Protein AF-A0A657Q2B7-F1 (afdb_monomer_lite)

Sequence (181 aa):
MGLPVSGVLAAVQWQPRLMPPESGSYHGPLETIRLHIPPEVPIEVLQQLGLEVDNIDVTALVSRDGDYAVYTPQQPLEWGMHRLLLVEYTQDGGILERGSWDLEVRKSESFREAELNISASLEASRRIGEGDLDAPPARTQGSGSMTLQGRLADGSWQAGMQLPLIYPELFIKKGAPRSTN

Radius of gyration: 35.69 Å; chains: 1; bounding box: 89×48×104 Å

Organism: NCBI:txid2548426

pLDDT: mean 72.19, std 22.6, range [38.22, 98.38]

Structure (mmCIF, N/CA/C/O backbone):
data_AF-A0A657Q2B7-F1
#
_entry.id   AF-A0A657Q2B7-F1
#
loop_
_atom_site.group_PDB
_atom_site.id
_atom_site.type_symbol
_atom_site.label_atom_id
_atom_site.label_alt_id
_atom_site.label_comp_id
_atom_site.label_asym_id
_atom_site.label_entity_id
_atom_site.label_seq_id
_atom_site.pdbx_PDB_ins_code
_atom_site.Cartn_x
_atom_site.Cartn_y
_atom_site.Cartn_z
_atom_site.occupancy
_atom_site.B_iso_or_equiv
_atom_site.auth_seq_id
_atom_site.auth_comp_id
_atom_site.auth_asym_id
_atom_site.auth_atom_id
_atom_site.pdbx_PDB_model_num
ATOM 1 N N . MET A 1 1 ? -45.697 -16.848 21.385 1.00 42.78 1 MET A N 1
ATOM 2 C CA . MET A 1 1 ? -45.166 -16.734 20.007 1.00 42.78 1 MET A CA 1
ATOM 3 C C . MET A 1 1 ? -45.568 -15.364 19.485 1.00 42.78 1 MET A C 1
ATOM 5 O O . MET A 1 1 ? -46.723 -15.018 19.667 1.00 42.78 1 MET A O 1
ATOM 9 N N . GLY A 1 2 ? -44.701 -14.544 18.904 1.00 41.47 2 GLY A N 1
ATOM 10 C CA . GLY A 1 2 ? -43.240 -14.611 18.795 1.00 41.47 2 GLY A CA 1
ATOM 11 C C . GLY A 1 2 ? -42.774 -13.298 18.156 1.00 41.47 2 GLY A C 1
ATOM 12 O O . GLY A 1 2 ? -43.393 -12.864 17.190 1.00 41.47 2 GLY A O 1
ATOM 13 N N . LEU A 1 3 ? -41.775 -12.620 18.726 1.00 46.09 3 LEU A N 1
ATOM 14 C CA . LEU A 1 3 ? -41.358 -11.306 18.221 1.00 46.09 3 LEU A CA 1
ATOM 15 C C . 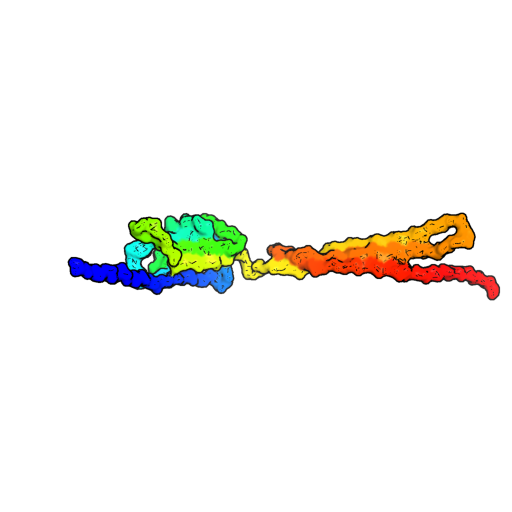LEU A 1 3 ? -40.550 -11.463 16.920 1.00 46.09 3 LEU A C 1
ATOM 17 O O . LEU A 1 3 ? -39.669 -12.326 16.877 1.00 46.09 3 LEU A O 1
ATOM 21 N N . PRO A 1 4 ? -40.794 -10.642 15.882 1.00 46.44 4 PRO A N 1
ATOM 22 C CA . PRO A 1 4 ? -39.914 -10.588 14.724 1.00 46.44 4 PRO A CA 1
ATOM 23 C C . PRO A 1 4 ? -38.585 -9.953 15.144 1.00 46.44 4 PRO A C 1
ATOM 25 O O . PRO A 1 4 ? -38.517 -8.766 15.458 1.00 46.44 4 PRO A O 1
ATOM 28 N N . VAL A 1 5 ? -37.515 -10.749 15.160 1.00 53.25 5 VAL A N 1
ATOM 29 C CA . VAL A 1 5 ? -36.157 -10.264 15.438 1.00 53.25 5 VAL A CA 1
ATOM 30 C C . VAL A 1 5 ? -35.608 -9.607 14.169 1.00 53.25 5 VAL A C 1
ATOM 32 O O . VAL A 1 5 ? -34.774 -10.168 13.464 1.00 53.25 5 VAL A O 1
ATOM 35 N N . SER A 1 6 ? -36.107 -8.411 13.851 1.00 51.06 6 SER A N 1
ATOM 36 C CA . SER A 1 6 ? -35.637 -7.575 12.735 1.00 51.06 6 SER A CA 1
ATOM 37 C C . SER A 1 6 ? -34.286 -6.922 13.062 1.00 51.06 6 SER A C 1
ATOM 39 O O . SER A 1 6 ? -34.141 -5.705 13.044 1.00 51.06 6 SER A O 1
ATOM 41 N N . GLY A 1 7 ? -33.300 -7.758 13.393 1.00 45.06 7 GLY A N 1
ATOM 42 C CA . GLY A 1 7 ? -31.949 -7.392 13.820 1.00 45.06 7 GLY A CA 1
ATOM 43 C C . GLY A 1 7 ? -30.934 -7.283 12.682 1.00 45.06 7 GLY A C 1
ATOM 44 O O . GLY A 1 7 ? -29.756 -7.534 12.911 1.00 45.06 7 GLY A O 1
ATOM 45 N N . VAL A 1 8 ? -31.360 -6.926 11.466 1.00 44.25 8 VAL A N 1
ATOM 46 C CA . VAL A 1 8 ? -30.421 -6.527 10.406 1.00 44.25 8 VAL A CA 1
ATOM 47 C C . VAL A 1 8 ? -30.126 -5.043 10.594 1.00 44.25 8 VAL A C 1
ATOM 49 O O . VAL A 1 8 ? -30.727 -4.184 9.949 1.00 44.25 8 VAL A O 1
ATOM 52 N N . LEU A 1 9 ? -29.215 -4.742 11.522 1.00 44.59 9 LEU A N 1
ATOM 53 C CA . LEU A 1 9 ? -28.561 -3.439 11.538 1.00 44.59 9 LEU A CA 1
ATOM 54 C C . LEU A 1 9 ? -27.842 -3.286 10.197 1.00 44.59 9 LEU A C 1
ATOM 56 O O . LEU A 1 9 ? -26.990 -4.105 9.853 1.00 44.59 9 LEU A O 1
ATOM 60 N N . ALA A 1 10 ? -28.199 -2.257 9.430 1.00 42.25 10 ALA A N 1
ATOM 61 C CA . ALA A 1 10 ? -27.443 -1.903 8.242 1.00 42.25 10 ALA A CA 1
ATOM 62 C C . ALA A 1 10 ? -26.032 -1.513 8.696 1.00 42.25 10 ALA A C 1
ATOM 64 O O . ALA A 1 10 ? -25.851 -0.462 9.313 1.00 42.25 10 ALA A O 1
ATOM 65 N N . ALA A 1 11 ? -25.050 -2.382 8.435 1.00 53.78 11 ALA A N 1
ATOM 66 C CA . ALA A 1 11 ? -23.652 -2.081 8.699 1.00 53.78 11 ALA A CA 1
ATOM 67 C C . ALA A 1 11 ? -23.318 -0.761 7.999 1.00 53.78 11 ALA A C 1
ATOM 69 O O . ALA A 1 11 ? -23.579 -0.618 6.802 1.00 53.78 11 ALA A O 1
ATOM 70 N N . VAL A 1 12 ? -22.799 0.214 8.753 1.00 56.12 12 VAL A N 1
ATOM 71 C CA . VAL A 1 12 ? -22.532 1.554 8.224 1.00 56.12 12 VAL A CA 1
ATOM 72 C C . VAL A 1 12 ? -21.574 1.412 7.044 1.00 56.12 12 VAL A C 1
ATOM 74 O O . VAL A 1 12 ? -20.431 0.977 7.208 1.00 56.12 12 VAL A O 1
ATOM 77 N N . GLN A 1 13 ? -22.061 1.748 5.848 1.00 74.31 13 GLN A N 1
ATOM 78 C CA . GLN A 1 13 ? -21.294 1.712 4.603 1.00 74.31 13 GLN A CA 1
ATOM 79 C C . GLN A 1 13 ? -20.413 2.961 4.496 1.00 74.31 13 GLN A C 1
ATOM 81 O O . GLN A 1 13 ? -20.522 3.752 3.562 1.00 74.31 13 GLN A O 1
ATOM 86 N N . TRP A 1 14 ? -19.538 3.136 5.486 1.00 88.12 14 TRP A N 1
ATOM 87 C CA . TRP A 1 14 ? -18.366 3.983 5.339 1.00 88.12 14 TRP A CA 1
ATOM 88 C C . TRP A 1 14 ? -17.402 3.311 4.356 1.00 88.12 14 TRP A C 1
ATOM 90 O O . TRP A 1 14 ? -17.321 2.081 4.299 1.00 88.12 14 TRP A O 1
ATOM 100 N N . GLN A 1 15 ? -16.678 4.114 3.578 1.00 90.25 15 GLN A N 1
ATOM 101 C CA . GLN A 1 15 ? -15.710 3.614 2.607 1.00 90.25 15 GLN A CA 1
ATOM 102 C C . GLN A 1 15 ? -14.366 4.336 2.794 1.00 90.25 15 GLN A C 1
ATOM 104 O O . GLN A 1 15 ? -14.331 5.569 2.727 1.00 90.25 15 GLN A O 1
ATOM 109 N N . PRO A 1 16 ? -13.261 3.608 3.039 1.00 94.75 16 PRO A N 1
ATOM 110 C CA . PRO A 1 16 ? -11.925 4.189 3.068 1.00 94.75 16 PRO A CA 1
ATOM 111 C C . PRO A 1 16 ? -11.509 4.662 1.673 1.00 94.75 16 PRO A C 1
ATOM 113 O O . PRO A 1 16 ? -11.994 4.166 0.652 1.00 94.75 16 PRO A O 1
ATOM 116 N N . ARG A 1 17 ? -10.554 5.590 1.614 1.00 96.25 17 ARG A N 1
ATOM 117 C CA . ARG A 1 17 ? -9.956 6.041 0.353 1.00 96.25 17 ARG A CA 1
ATOM 118 C C . ARG A 1 17 ? -8.439 6.097 0.460 1.00 96.25 17 ARG A C 1
ATOM 120 O O . ARG A 1 17 ? -7.909 6.860 1.263 1.00 96.25 17 ARG A O 1
ATOM 127 N N . LEU A 1 18 ? -7.757 5.339 -0.395 1.00 96.06 18 LEU A N 1
ATOM 128 C CA . LEU A 1 18 ? -6.338 5.538 -0.674 1.00 96.06 18 LEU A CA 1
ATOM 129 C C . LEU A 1 18 ? -6.135 6.932 -1.277 1.00 96.06 18 LEU A C 1
ATOM 131 O O . LEU A 1 18 ? -6.793 7.297 -2.255 1.00 96.06 18 LEU A O 1
ATOM 135 N N . MET A 1 19 ? -5.248 7.715 -0.673 1.00 95.12 19 MET A N 1
ATOM 136 C CA . MET A 1 19 ? -4.822 8.995 -1.227 1.00 95.12 19 MET A CA 1
ATOM 137 C C . MET A 1 19 ? -3.794 8.756 -2.343 1.00 95.12 19 MET A C 1
ATOM 139 O O . MET A 1 19 ? -3.058 7.772 -2.277 1.00 95.12 19 MET A O 1
ATOM 143 N N . PRO A 1 20 ? -3.739 9.616 -3.378 1.00 91.31 20 PRO A N 1
ATOM 144 C CA . PRO A 1 20 ? -2.797 9.430 -4.475 1.00 91.31 20 PRO A CA 1
ATOM 145 C C . PRO A 1 20 ? -1.341 9.508 -3.980 1.00 91.31 20 PRO A C 1
ATOM 147 O O . PRO A 1 20 ? -1.085 10.198 -2.988 1.00 91.31 20 PRO A O 1
ATOM 150 N N . PRO A 1 21 ? -0.399 8.846 -4.677 1.00 90.31 21 PRO A N 1
ATOM 151 C CA . PRO A 1 21 ? 1.025 8.915 -4.365 1.00 90.31 21 PRO A CA 1
ATOM 152 C C . PRO A 1 21 ? 1.572 10.343 -4.372 1.00 90.31 21 PRO A C 1
ATOM 154 O O . PRO A 1 21 ? 1.059 11.212 -5.082 1.00 90.31 21 PRO A O 1
ATOM 157 N N . GLU A 1 22 ? 2.686 10.561 -3.672 1.00 83.44 22 GLU A N 1
ATOM 158 C CA . GLU A 1 22 ? 3.403 11.847 -3.662 1.00 83.44 22 GLU A CA 1
ATOM 159 C C . GLU A 1 22 ? 3.891 12.252 -5.068 1.00 83.44 22 GLU A C 1
ATOM 161 O O . GLU A 1 22 ? 3.917 13.437 -5.401 1.00 83.44 22 GLU A O 1
ATOM 166 N N . SER A 1 23 ? 4.203 11.274 -5.931 1.00 75.81 23 SER A N 1
ATOM 167 C CA . SER A 1 23 ? 4.531 11.498 -7.352 1.00 75.81 23 SER A CA 1
ATOM 168 C C . SER A 1 23 ? 3.314 11.787 -8.247 1.00 75.81 23 SER A C 1
ATOM 170 O O . SER A 1 23 ? 3.468 12.151 -9.413 1.00 75.81 23 SER A O 1
ATOM 172 N N . GLY A 1 24 ? 2.097 11.550 -7.749 1.00 76.25 24 GLY A N 1
ATOM 173 C CA . GLY A 1 24 ? 0.850 11.621 -8.509 1.00 76.25 24 GLY A CA 1
ATOM 174 C C . GLY A 1 24 ? 0.576 10.463 -9.483 1.00 76.25 24 GLY A C 1
ATOM 175 O O . GLY A 1 24 ? -0.527 10.422 -10.026 1.00 76.25 24 GLY A O 1
ATOM 176 N N . SER A 1 25 ? 1.508 9.521 -9.711 1.00 81.75 25 SER A N 1
ATOM 177 C CA . SER A 1 25 ? 1.294 8.408 -10.664 1.00 81.75 25 SER A CA 1
ATOM 178 C C . SER A 1 25 ? 1.787 7.010 -10.249 1.00 81.75 25 SER A C 1
ATOM 180 O O . SER A 1 25 ? 1.262 6.029 -10.769 1.00 81.75 25 SER A O 1
ATOM 182 N N . TYR A 1 26 ? 2.739 6.890 -9.322 1.00 87.31 26 TYR A N 1
ATOM 183 C CA . TYR A 1 26 ? 3.230 5.621 -8.749 1.00 87.31 26 TYR A CA 1
ATOM 184 C C . TYR A 1 26 ? 3.821 5.867 -7.352 1.00 87.31 26 TYR A C 1
ATOM 186 O O . TYR A 1 26 ? 4.277 6.975 -7.070 1.00 87.31 26 TYR A O 1
ATOM 194 N N . HIS A 1 27 ? 3.871 4.860 -6.485 1.00 91.12 27 HIS A N 1
ATOM 195 C CA . HIS A 1 27 ? 4.503 5.005 -5.172 1.00 91.12 27 HIS A CA 1
ATOM 196 C C . HIS A 1 27 ? 6.024 4.802 -5.248 1.00 91.12 27 HIS A C 1
ATOM 198 O O . HIS A 1 27 ? 6.524 3.922 -5.955 1.00 91.12 27 HIS A O 1
ATOM 204 N N . GLY A 1 28 ? 6.783 5.595 -4.494 1.00 91.00 28 GLY A N 1
ATOM 205 C CA . GLY A 1 28 ? 8.168 5.271 -4.153 1.00 91.00 28 GLY A CA 1
ATOM 206 C C . GLY A 1 28 ? 8.248 4.098 -3.158 1.00 91.00 28 GLY A C 1
ATOM 207 O O . GLY A 1 28 ? 7.339 3.909 -2.352 1.00 91.00 28 GLY A O 1
ATOM 208 N N . PRO A 1 29 ? 9.347 3.322 -3.133 1.00 91.56 29 PRO A N 1
ATOM 209 C CA . PRO A 1 29 ? 9.443 2.110 -2.308 1.00 91.56 29 PRO A CA 1
ATOM 210 C C . PRO A 1 29 ? 9.516 2.368 -0.791 1.00 91.56 29 PRO A C 1
ATOM 212 O O . PRO A 1 29 ? 9.347 1.444 -0.005 1.00 91.56 29 PRO A O 1
ATOM 215 N N . LEU A 1 30 ? 9.763 3.612 -0.366 1.00 93.38 30 LEU A N 1
ATOM 216 C CA . LEU A 1 30 ? 9.699 4.070 1.032 1.00 93.38 30 LEU A CA 1
ATOM 217 C C . LEU A 1 30 ? 8.658 5.195 1.216 1.00 93.38 30 LEU A C 1
ATOM 219 O O . LEU A 1 30 ? 8.733 5.967 2.170 1.00 93.38 30 LEU A O 1
ATOM 223 N N . GLU A 1 31 ? 7.729 5.348 0.270 1.00 94.31 31 GLU A N 1
ATOM 224 C CA . GLU A 1 31 ? 6.728 6.415 0.304 1.00 94.31 31 GLU A CA 1
ATOM 225 C C . GLU A 1 31 ? 5.698 6.188 1.420 1.00 94.31 31 GLU A C 1
ATOM 227 O O . GLU A 1 31 ? 5.365 5.053 1.766 1.00 94.31 31 GLU A O 1
ATOM 232 N N . THR A 1 32 ? 5.184 7.275 1.998 1.00 96.50 32 THR A N 1
ATOM 233 C CA . THR A 1 32 ? 4.196 7.190 3.076 1.00 96.50 32 THR A CA 1
ATOM 234 C C . THR A 1 32 ? 2.789 7.036 2.505 1.00 96.50 32 THR A C 1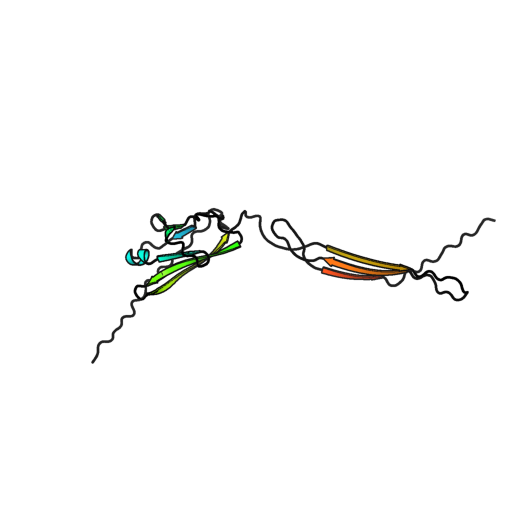
ATOM 236 O O . THR A 1 32 ? 2.188 7.980 1.994 1.00 96.50 32 THR A O 1
ATOM 239 N N . ILE A 1 33 ? 2.235 5.835 2.640 1.00 97.19 33 ILE A N 1
ATOM 240 C CA . ILE A 1 33 ? 0.888 5.481 2.197 1.00 97.19 33 ILE A CA 1
ATOM 241 C C . ILE A 1 33 ? -0.129 6.073 3.181 1.00 97.19 33 ILE A C 1
ATOM 243 O O . ILE A 1 33 ? -0.059 5.850 4.393 1.00 97.19 33 ILE A O 1
ATOM 247 N N . ARG A 1 34 ? -1.098 6.835 2.657 1.00 97.62 34 ARG A N 1
ATOM 248 C CA . ARG A 1 34 ? -2.155 7.495 3.441 1.00 97.62 34 ARG A CA 1
ATOM 249 C C . ARG A 1 34 ? -3.536 6.992 3.026 1.00 97.62 34 ARG A C 1
ATOM 251 O O . ARG A 1 34 ? -3.924 7.102 1.864 1.00 97.62 34 ARG A O 1
ATOM 258 N N . LEU A 1 35 ? -4.306 6.513 3.998 1.00 97.81 35 LEU A N 1
ATOM 259 C CA . LEU A 1 35 ? -5.696 6.086 3.849 1.00 97.81 35 LEU A CA 1
ATOM 260 C C . LEU A 1 35 ? -6.607 7.048 4.610 1.00 97.81 35 LEU A C 1
ATOM 262 O O . LEU A 1 35 ? -6.554 7.113 5.836 1.00 97.81 35 LEU A O 1
ATOM 266 N N . HIS A 1 36 ? -7.460 7.784 3.901 1.00 97.44 36 HIS A N 1
ATOM 267 C CA . HIS A 1 36 ? -8.532 8.561 4.520 1.00 97.44 36 HIS A CA 1
ATOM 268 C C . HIS A 1 36 ? -9.620 7.613 5.036 1.00 97.44 36 HIS A C 1
ATOM 270 O O . HIS A 1 36 ? -10.252 6.903 4.245 1.00 97.44 36 HIS A O 1
ATOM 276 N N . ILE A 1 37 ? -9.876 7.643 6.343 1.00 95.94 37 ILE A N 1
ATOM 277 C CA . ILE A 1 37 ? -10.974 6.928 6.996 1.00 95.94 37 ILE A CA 1
ATOM 278 C C . ILE A 1 37 ? -11.998 7.983 7.441 1.00 95.94 37 ILE A C 1
ATOM 280 O O . ILE A 1 37 ? -11.607 8.902 8.159 1.00 95.94 37 ILE A O 1
ATOM 284 N N . PRO A 1 38 ? -13.278 7.901 7.029 1.00 95.00 38 PRO A N 1
ATOM 285 C CA . PRO A 1 38 ? -14.253 8.949 7.327 1.00 95.00 38 PRO A CA 1
ATOM 286 C C . PRO A 1 38 ? -14.412 9.232 8.839 1.00 95.00 38 PRO A C 1
ATOM 288 O O . PRO A 1 38 ? -14.411 8.286 9.633 1.00 95.00 38 PRO A O 1
ATOM 291 N N . PRO A 1 39 ? -14.561 10.504 9.263 1.00 92.50 39 PRO A N 1
ATOM 292 C CA . PRO A 1 39 ? -14.640 10.884 10.680 1.00 92.50 39 PRO A CA 1
ATOM 293 C C . PRO A 1 39 ? -15.882 10.339 11.406 1.00 92.50 39 PRO A C 1
ATOM 295 O O . PRO A 1 39 ? -15.917 10.314 12.634 1.00 92.50 39 PRO A O 1
ATOM 298 N N . GLU A 1 40 ? -16.906 9.891 10.675 1.00 91.75 40 GLU A N 1
ATOM 299 C CA . GLU A 1 40 ? -18.091 9.222 11.219 1.00 91.75 40 GLU A CA 1
ATOM 300 C C . GLU A 1 40 ? -17.866 7.753 11.639 1.00 91.75 40 GLU A C 1
ATOM 302 O O . GLU A 1 40 ? -18.783 7.131 12.180 1.00 91.75 40 GLU A O 1
ATOM 307 N N . VAL A 1 41 ? -16.678 7.178 11.406 1.00 91.88 41 VAL A N 1
ATOM 308 C CA . VAL A 1 41 ? -16.353 5.802 11.819 1.00 91.88 41 VAL A CA 1
ATOM 309 C C . VAL A 1 41 ? -16.140 5.736 13.344 1.00 91.88 41 VAL A C 1
ATOM 311 O O . VAL A 1 41 ? -15.254 6.423 13.858 1.00 91.88 41 VAL A O 1
ATOM 314 N N . PRO A 1 42 ? -16.902 4.907 14.094 1.00 91.81 42 PRO A N 1
ATOM 315 C CA . PRO A 1 42 ? -16.776 4.814 15.551 1.00 91.81 42 PRO A CA 1
ATOM 316 C C . PRO A 1 42 ? -15.383 4.373 16.012 1.00 91.81 42 PRO A C 1
ATOM 318 O O . PRO A 1 42 ? -14.729 3.560 15.358 1.00 91.81 42 PRO A O 1
ATOM 321 N N . ILE A 1 43 ? -14.942 4.847 17.180 1.00 90.62 43 ILE A N 1
ATOM 322 C CA . ILE A 1 43 ? -13.608 4.533 17.717 1.00 90.62 43 ILE A CA 1
ATOM 323 C C . ILE A 1 43 ? -13.428 3.033 18.000 1.00 90.62 43 ILE A C 1
ATOM 325 O O . ILE A 1 43 ? -12.335 2.498 17.840 1.00 90.62 43 ILE A O 1
ATOM 329 N N . GLU A 1 44 ? -14.512 2.336 18.334 1.00 91.44 44 GLU A N 1
ATOM 330 C CA . GLU A 1 44 ? -14.565 0.886 18.525 1.00 91.44 44 GLU A CA 1
ATOM 331 C C . GLU A 1 44 ? -14.319 0.129 17.213 1.00 91.44 44 GLU A C 1
ATOM 333 O O . GLU A 1 44 ? -13.736 -0.953 17.233 1.00 91.44 44 GLU A O 1
ATOM 338 N N . VAL A 1 45 ? -14.740 0.704 16.080 1.00 92.38 45 VAL A N 1
ATOM 339 C CA . VAL A 1 45 ? -14.486 0.177 14.731 1.00 92.38 45 VAL A CA 1
ATOM 340 C C . VAL A 1 45 ? -13.058 0.501 14.301 1.00 92.38 45 VAL A C 1
ATOM 342 O O . VAL A 1 45 ? -12.365 -0.384 13.816 1.00 92.38 45 VAL A O 1
ATOM 345 N N . LEU A 1 46 ? -12.569 1.722 14.558 1.00 93.25 46 LEU A N 1
ATOM 346 C CA . LEU A 1 46 ? -11.173 2.100 14.290 1.00 93.25 46 LEU A CA 1
ATOM 347 C C . LEU A 1 46 ? -10.164 1.187 15.014 1.00 93.25 46 LEU A C 1
ATOM 349 O O . LEU A 1 46 ? -9.106 0.901 14.465 1.00 93.25 46 LEU A O 1
ATOM 353 N N . GLN A 1 47 ? -10.499 0.701 16.215 1.00 93.25 47 GLN A N 1
ATOM 354 C CA . GLN A 1 47 ? -9.696 -0.270 16.977 1.00 93.25 47 GLN A CA 1
ATOM 355 C C . GLN A 1 47 ? -9.744 -1.707 16.424 1.00 93.25 47 GLN A C 1
ATOM 357 O O . GLN A 1 47 ? -8.936 -2.534 16.837 1.00 93.25 47 GLN A O 1
ATOM 362 N N . GLN A 1 48 ? -10.675 -2.010 15.516 1.00 95.31 48 GLN A N 1
ATOM 363 C CA . GLN A 1 48 ? -10.814 -3.308 14.844 1.00 95.31 48 GLN A CA 1
ATOM 364 C C . GLN A 1 48 ? -10.179 -3.315 13.442 1.00 95.31 48 GLN A C 1
ATOM 366 O O . GLN A 1 48 ? -10.204 -4.350 12.777 1.00 95.31 48 GLN A O 1
ATOM 371 N N . LEU A 1 49 ? -9.618 -2.193 12.972 1.00 96.50 49 LEU A N 1
ATOM 372 C CA . LEU A 1 49 ? -9.025 -2.110 11.637 1.00 96.50 49 LEU A CA 1
ATOM 373 C C . LEU A 1 49 ? -7.628 -2.733 11.579 1.00 96.50 49 LEU A C 1
ATOM 375 O O . LEU A 1 49 ? -6.741 -2.353 12.342 1.00 96.50 49 LEU A O 1
ATOM 379 N N . GLY A 1 50 ? -7.438 -3.628 10.613 1.00 97.38 50 GLY A N 1
ATOM 380 C CA . GLY A 1 50 ? -6.137 -4.135 10.187 1.00 97.38 50 GLY A CA 1
ATOM 381 C C . GLY A 1 50 ? -5.725 -3.547 8.839 1.00 97.38 50 GLY A C 1
ATOM 382 O O . GLY A 1 50 ? -6.578 -3.250 7.998 1.00 97.38 50 GLY A O 1
ATOM 383 N N . LEU A 1 51 ? -4.420 -3.399 8.619 1.00 98.38 51 LEU A N 1
ATOM 384 C CA . LEU A 1 51 ? -3.841 -3.045 7.325 1.00 98.38 51 LEU A CA 1
ATOM 385 C C . LEU A 1 51 ? -2.865 -4.137 6.886 1.00 98.38 51 LEU A C 1
ATOM 387 O O . LEU A 1 51 ? -1.906 -4.419 7.602 1.00 98.38 51 LEU A O 1
ATOM 391 N N . GLU A 1 52 ? -3.071 -4.701 5.699 1.00 98.38 52 GLU A N 1
ATOM 392 C CA . GLU A 1 52 ? -2.143 -5.645 5.074 1.00 98.38 52 GLU A CA 1
ATOM 393 C C . GLU A 1 52 ? -1.475 -5.031 3.834 1.00 98.38 52 GLU A C 1
ATOM 395 O O . GLU A 1 52 ? -2.103 -4.286 3.074 1.00 98.38 52 GLU A O 1
ATOM 400 N N . VAL A 1 53 ? -0.217 -5.406 3.599 1.00 97.94 53 VAL A N 1
ATOM 401 C CA . VAL A 1 53 ? 0.489 -5.242 2.318 1.00 97.94 53 VAL A CA 1
ATOM 402 C C . VAL A 1 53 ? 0.939 -6.629 1.871 1.00 97.94 53 VAL A C 1
ATOM 404 O O . VAL A 1 53 ? 1.612 -7.319 2.628 1.00 97.94 53 VAL A O 1
ATOM 407 N N . ASP A 1 54 ? 0.534 -7.068 0.679 1.00 96.81 54 ASP A N 1
ATOM 408 C CA . ASP A 1 54 ? 0.834 -8.403 0.125 1.00 96.81 54 ASP A CA 1
ATOM 409 C C . ASP A 1 54 ? 0.492 -9.568 1.079 1.00 96.81 54 ASP A C 1
ATOM 411 O O . ASP A 1 54 ? 1.213 -10.560 1.186 1.00 96.81 54 ASP A O 1
ATOM 415 N N . ASN A 1 55 ? -0.629 -9.427 1.795 1.00 95.94 55 ASN A N 1
ATOM 416 C CA . ASN A 1 55 ? -1.093 -10.330 2.857 1.00 95.94 55 ASN A CA 1
ATOM 417 C C . ASN A 1 55 ? -0.150 -10.470 4.072 1.00 95.94 55 ASN A C 1
ATOM 419 O O . ASN A 1 55 ? -0.242 -11.432 4.838 1.00 95.94 55 ASN A O 1
ATOM 423 N N . ILE A 1 56 ? 0.719 -9.481 4.289 1.00 96.44 56 ILE A N 1
ATOM 424 C CA . ILE A 1 56 ? 1.472 -9.275 5.528 1.00 96.44 56 ILE A CA 1
ATOM 425 C C . ILE A 1 56 ? 0.768 -8.185 6.340 1.00 96.44 56 ILE A C 1
ATOM 427 O O . ILE A 1 56 ? 0.641 -7.055 5.874 1.00 96.44 56 ILE A O 1
ATOM 431 N N . ASP A 1 57 ? 0.343 -8.508 7.563 1.00 97.38 57 ASP A N 1
ATOM 432 C CA . ASP A 1 57 ? -0.193 -7.531 8.518 1.00 97.38 57 ASP A CA 1
ATOM 433 C C . ASP A 1 57 ? 0.893 -6.501 8.895 1.00 97.38 57 ASP A C 1
ATOM 435 O O . ASP A 1 57 ? 1.942 -6.841 9.450 1.00 97.38 57 ASP A O 1
ATOM 439 N N . VAL A 1 58 ? 0.630 -5.231 8.580 1.00 97.88 58 VAL A N 1
ATOM 440 C CA . VAL A 1 58 ? 1.472 -4.072 8.909 1.00 97.88 58 VAL A CA 1
ATOM 441 C C . VAL A 1 58 ? 0.796 -3.128 9.910 1.00 97.88 58 VAL A C 1
ATOM 443 O O . VAL A 1 58 ? 1.296 -2.031 10.147 1.00 97.88 58 VAL A O 1
ATOM 446 N N . THR A 1 59 ? -0.310 -3.534 10.541 1.00 97.75 59 THR A N 1
ATOM 447 C CA . THR A 1 59 ? -1.144 -2.715 11.445 1.00 97.75 59 THR A CA 1
ATOM 448 C C . THR A 1 59 ? -0.336 -2.102 12.591 1.00 97.75 59 THR A C 1
ATOM 450 O O . THR A 1 59 ? -0.515 -0.934 12.929 1.00 97.75 59 THR A O 1
ATOM 453 N N . ALA A 1 60 ? 0.634 -2.842 13.138 1.00 96.94 60 ALA A N 1
ATOM 454 C CA . ALA A 1 60 ? 1.543 -2.361 14.186 1.00 96.94 60 ALA A CA 1
ATOM 455 C C . ALA A 1 60 ? 2.515 -1.245 13.733 1.00 96.94 60 ALA A C 1
ATOM 457 O O . ALA A 1 60 ? 3.202 -0.654 14.567 1.00 96.94 60 ALA A O 1
ATOM 458 N N . LEU A 1 61 ? 2.585 -0.962 12.428 1.00 97.44 61 LEU A N 1
ATOM 459 C CA . LEU A 1 61 ? 3.371 0.109 11.804 1.00 97.44 61 LEU A CA 1
ATOM 460 C C . LEU A 1 61 ? 2.488 1.283 11.335 1.00 97.44 61 LEU A C 1
ATOM 462 O O . LEU A 1 61 ? 2.999 2.242 10.755 1.00 97.44 61 LEU A O 1
ATOM 466 N N . VAL A 1 62 ? 1.171 1.215 11.561 1.00 97.56 62 VAL A N 1
ATOM 467 C CA . VAL A 1 62 ? 0.209 2.261 11.195 1.00 97.56 62 VAL A CA 1
ATOM 468 C C . VAL A 1 62 ? 0.090 3.287 12.321 1.00 97.56 62 VAL A C 1
ATOM 470 O O . VAL A 1 62 ? -0.042 2.951 13.496 1.00 97.56 62 VAL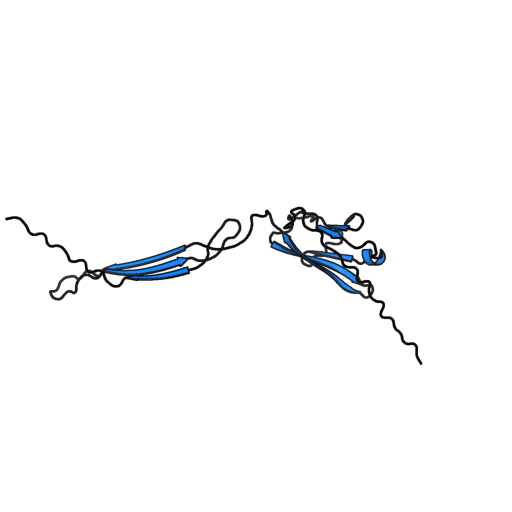 A O 1
ATOM 473 N N . SER A 1 63 ? 0.077 4.564 11.949 1.00 96.62 63 SER A N 1
ATOM 474 C CA . SER A 1 63 ? -0.215 5.694 12.835 1.00 96.62 63 SER A CA 1
ATOM 475 C C . SER A 1 63 ? -1.506 6.412 12.413 1.00 96.62 63 SER A C 1
ATOM 477 O O . SER A 1 63 ? -1.989 6.231 11.293 1.00 96.62 63 SER A O 1
ATOM 479 N N . ARG A 1 64 ? -2.092 7.222 13.306 1.00 93.88 64 ARG A N 1
ATOM 480 C CA . ARG A 1 64 ? -3.238 8.100 12.999 1.00 93.88 64 ARG A CA 1
ATOM 481 C C . ARG A 1 64 ? -2.783 9.556 12.922 1.00 93.88 64 ARG A C 1
ATOM 483 O O . ARG A 1 64 ? -2.205 10.071 13.875 1.00 93.88 64 ARG A O 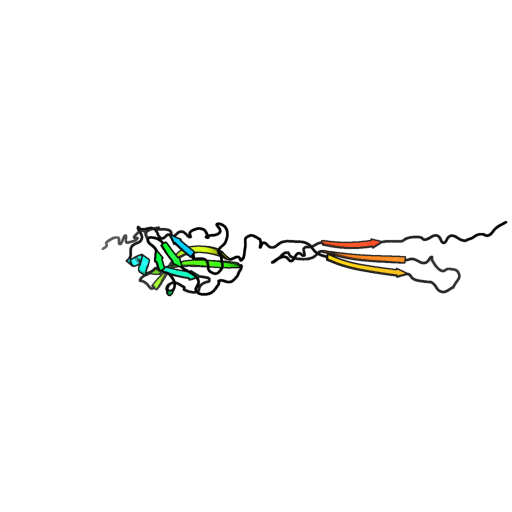1
ATOM 490 N N . ASP A 1 65 ? -3.114 10.213 11.816 1.00 95.00 65 ASP A N 1
ATOM 491 C CA . ASP A 1 65 ? -2.925 11.646 11.572 1.00 95.00 65 ASP A CA 1
ATOM 492 C C . ASP A 1 65 ? -4.294 12.258 11.247 1.00 95.00 65 ASP A C 1
ATOM 494 O O . ASP A 1 65 ? -4.768 12.185 10.112 1.00 95.00 65 ASP A O 1
ATOM 498 N N . GLY A 1 66 ? -4.991 12.764 12.269 1.00 93.25 66 GLY A N 1
ATOM 499 C CA . GLY A 1 66 ? -6.394 13.172 12.146 1.00 93.25 66 GLY A CA 1
ATOM 500 C C . GLY A 1 66 ? -7.270 12.018 11.648 1.00 93.25 66 GLY A C 1
ATOM 501 O O . GLY A 1 66 ? -7.324 10.963 12.281 1.00 93.25 66 GLY A O 1
ATOM 502 N N . ASP A 1 67 ? -7.916 12.213 10.498 1.00 95.44 67 ASP A N 1
ATOM 503 C CA . ASP A 1 67 ? -8.779 11.223 9.838 1.00 95.44 67 ASP A CA 1
ATOM 504 C C . ASP A 1 67 ? -8.012 10.200 8.976 1.00 95.44 67 ASP A C 1
ATOM 506 O O . ASP A 1 67 ? -8.599 9.253 8.449 1.00 95.44 67 ASP A O 1
ATOM 510 N N . TYR A 1 68 ? -6.687 10.327 8.861 1.00 97.00 68 TYR A N 1
ATOM 511 C CA . TYR A 1 68 ? -5.856 9.424 8.066 1.00 97.00 68 TYR A CA 1
ATOM 512 C C . TYR A 1 68 ? -5.250 8.303 8.913 1.00 97.00 68 TYR A C 1
ATOM 514 O O . TYR A 1 68 ? -4.654 8.559 9.959 1.00 97.00 68 TYR A O 1
ATOM 522 N N . ALA A 1 69 ? -5.337 7.066 8.426 1.00 97.06 69 ALA A N 1
ATOM 523 C CA . ALA A 1 69 ? -4.355 6.035 8.748 1.00 97.06 69 ALA A CA 1
ATOM 524 C C . ALA A 1 69 ? -3.117 6.242 7.859 1.00 97.06 69 ALA A C 1
ATOM 526 O O . ALA A 1 69 ? -3.242 6.496 6.657 1.00 97.06 69 ALA A O 1
ATOM 527 N N . VAL A 1 70 ? -1.931 6.180 8.458 1.00 97.94 70 VAL A N 1
ATOM 528 C CA . VAL A 1 70 ? -0.659 6.551 7.829 1.00 97.94 70 VAL A CA 1
ATOM 529 C C . VAL A 1 70 ? 0.371 5.455 8.079 1.00 97.94 70 VAL A C 1
ATOM 531 O O . VAL A 1 70 ? 0.701 5.166 9.230 1.00 97.94 70 VAL A O 1
ATOM 534 N N . TYR A 1 71 ? 0.873 4.861 6.999 1.00 97.81 71 TYR A N 1
ATOM 535 C CA . TYR A 1 71 ? 1.854 3.778 7.006 1.00 97.81 71 TYR A CA 1
ATOM 536 C C . TYR A 1 71 ? 3.104 4.192 6.222 1.00 97.81 71 TYR A C 1
ATOM 538 O O . TYR A 1 71 ? 3.012 4.583 5.060 1.00 97.81 71 TYR A O 1
ATOM 546 N N . THR A 1 72 ? 4.276 4.071 6.846 1.00 96.69 72 THR A N 1
ATOM 547 C CA . THR A 1 72 ? 5.575 4.285 6.192 1.00 96.69 72 THR A CA 1
ATOM 548 C C . THR A 1 72 ? 6.369 2.974 6.240 1.00 96.69 72 THR A C 1
ATOM 550 O O . THR A 1 72 ? 6.696 2.517 7.346 1.00 96.69 72 THR A O 1
ATOM 553 N N . PRO A 1 73 ? 6.702 2.358 5.087 1.00 96.19 73 PRO A N 1
ATOM 554 C CA . PRO A 1 73 ? 7.490 1.131 5.040 1.00 96.19 73 PRO A CA 1
ATOM 555 C C . PRO A 1 73 ? 8.819 1.268 5.797 1.00 96.19 73 PRO A C 1
ATOM 557 O O . PRO A 1 73 ? 9.603 2.183 5.555 1.00 96.19 73 PRO A O 1
ATOM 560 N N . GLN A 1 74 ? 9.080 0.350 6.733 1.00 94.69 74 GLN A N 1
ATOM 561 C CA . GLN A 1 74 ? 10.336 0.316 7.508 1.00 94.69 74 GLN A CA 1
ATOM 562 C C . GLN A 1 74 ? 11.502 -0.309 6.723 1.00 94.69 74 GLN A C 1
ATOM 564 O O . GLN A 1 74 ? 12.663 -0.195 7.114 1.00 94.69 74 GLN A O 1
ATOM 569 N N . GLN A 1 75 ? 11.186 -0.979 5.619 1.00 91.56 75 GLN A N 1
ATOM 570 C CA . GLN A 1 75 ? 12.109 -1.464 4.600 1.00 91.56 75 GLN A CA 1
ATOM 571 C C . GLN A 1 75 ? 11.528 -1.073 3.235 1.00 91.56 75 GLN A C 1
ATOM 573 O O . GLN A 1 75 ? 10.306 -0.930 3.142 1.00 91.56 75 GLN A O 1
ATOM 578 N N . PRO A 1 76 ? 12.354 -0.884 2.192 1.00 92.69 76 PRO A N 1
ATOM 579 C CA . PRO A 1 76 ? 11.848 -0.611 0.855 1.00 92.69 76 PRO A CA 1
ATOM 580 C C . PRO A 1 76 ? 10.916 -1.733 0.388 1.00 92.69 76 PRO A C 1
ATOM 582 O O . PRO A 1 76 ? 11.279 -2.904 0.486 1.00 92.69 76 PRO A O 1
ATOM 585 N N . LEU A 1 77 ? 9.750 -1.375 -0.146 1.00 92.31 77 LEU A N 1
ATOM 586 C CA . LEU A 1 77 ? 8.984 -2.280 -0.997 1.00 92.31 77 LEU A CA 1
ATOM 587 C C . LEU A 1 77 ? 9.795 -2.579 -2.269 1.00 92.31 77 LEU A C 1
ATOM 589 O O . LEU A 1 77 ? 10.595 -1.753 -2.726 1.00 92.31 77 LEU A O 1
ATOM 593 N N . GLU A 1 78 ? 9.592 -3.766 -2.835 1.00 89.50 78 GLU A N 1
ATOM 594 C CA . GLU A 1 78 ? 10.174 -4.146 -4.126 1.00 89.50 78 GLU A CA 1
ATOM 595 C C . GLU A 1 78 ? 9.565 -3.316 -5.277 1.00 89.50 78 GLU A C 1
ATOM 597 O O . GLU A 1 78 ? 8.749 -2.420 -5.064 1.00 89.50 78 GLU A O 1
ATOM 602 N N . TRP A 1 79 ? 10.000 -3.543 -6.518 1.00 89.56 79 TRP A N 1
ATOM 603 C CA . TRP A 1 79 ? 9.435 -2.846 -7.682 1.00 89.56 79 TRP A CA 1
ATOM 604 C C . TRP A 1 79 ? 8.383 -3.722 -8.363 1.00 89.56 79 TRP A C 1
ATOM 606 O O . TRP A 1 79 ? 8.648 -4.887 -8.664 1.00 89.56 79 TRP A O 1
ATOM 616 N N . GLY A 1 80 ? 7.214 -3.157 -8.666 1.00 88.62 80 GLY A N 1
ATOM 617 C CA . GLY A 1 80 ? 6.111 -3.890 -9.287 1.00 88.62 80 GLY A CA 1
ATOM 618 C C . GLY A 1 80 ? 4.748 -3.503 -8.724 1.00 88.62 80 GLY A C 1
ATOM 619 O O . GLY A 1 80 ? 4.527 -2.354 -8.352 1.00 88.62 80 GLY A O 1
ATOM 620 N N . MET A 1 81 ? 3.828 -4.468 -8.699 1.00 93.06 81 MET A N 1
ATOM 621 C CA . MET A 1 81 ? 2.476 -4.307 -8.159 1.00 93.06 81 MET A CA 1
ATOM 622 C C . MET A 1 81 ? 2.383 -4.971 -6.786 1.00 93.06 81 MET A C 1
ATOM 624 O O . MET A 1 81 ? 2.673 -6.160 -6.668 1.00 93.06 81 MET A O 1
ATOM 628 N N . HIS A 1 82 ? 1.933 -4.210 -5.793 1.00 95.25 82 HIS A N 1
ATOM 629 C CA . HIS A 1 82 ? 1.698 -4.651 -4.417 1.00 95.25 82 HIS A CA 1
ATOM 630 C C . HIS A 1 82 ? 0.217 -4.487 -4.068 1.00 95.25 82 HIS A C 1
ATOM 632 O O . HIS A 1 82 ? -0.405 -3.516 -4.498 1.00 95.25 82 HIS A O 1
ATOM 638 N N . ARG A 1 83 ? -0.367 -5.388 -3.275 1.00 97.75 83 ARG A N 1
ATOM 639 C CA . ARG A 1 83 ? -1.774 -5.283 -2.850 1.00 97.75 83 ARG A CA 1
ATOM 640 C C . ARG A 1 83 ? -1.871 -4.684 -1.451 1.00 97.75 83 ARG A C 1
ATOM 642 O O . ARG A 1 83 ? -1.436 -5.302 -0.484 1.00 97.75 83 ARG A O 1
ATOM 649 N N . LEU A 1 84 ? -2.507 -3.520 -1.339 1.00 98.12 84 LEU A N 1
ATOM 650 C CA . LEU A 1 84 ? -2.894 -2.900 -0.072 1.00 98.12 84 LEU A CA 1
ATOM 651 C C . LEU A 1 84 ? -4.324 -3.317 0.289 1.00 98.12 84 LEU A C 1
ATOM 653 O O . LEU A 1 84 ? -5.236 -3.162 -0.527 1.00 98.12 84 LEU A O 1
ATOM 657 N N . LEU A 1 85 ? -4.535 -3.799 1.512 1.00 98.19 85 LEU A N 1
ATOM 658 C CA . LEU A 1 85 ? -5.837 -4.260 1.996 1.00 98.19 85 LEU A CA 1
ATOM 659 C C . LEU A 1 85 ? -6.155 -3.637 3.358 1.00 98.19 85 LEU A C 1
ATOM 661 O O . LEU A 1 85 ? -5.406 -3.831 4.310 1.00 98.19 85 LEU A O 1
ATOM 665 N N . LEU A 1 86 ? -7.274 -2.919 3.472 1.00 97.81 86 LEU A N 1
ATOM 666 C CA . LEU A 1 86 ? -7.828 -2.514 4.767 1.00 97.81 86 LEU A CA 1
ATOM 667 C C . LEU A 1 86 ? -8.937 -3.495 5.154 1.00 97.81 86 LEU A C 1
ATOM 669 O O . LEU A 1 86 ? -9.919 -3.648 4.420 1.00 97.81 86 LEU A O 1
ATOM 673 N N . VAL A 1 87 ? -8.797 -4.121 6.319 1.00 96.44 87 VAL A N 1
ATOM 674 C CA . VAL A 1 87 ? -9.747 -5.093 6.874 1.00 96.44 87 VAL A CA 1
ATOM 675 C C . VAL A 1 87 ? -10.312 -4.618 8.209 1.00 96.44 87 VAL A C 1
ATOM 677 O O . VAL A 1 87 ? -9.750 -3.744 8.862 1.00 96.44 87 VAL A O 1
ATOM 680 N N . GLU A 1 88 ? -11.425 -5.210 8.625 1.00 95.00 88 GLU A N 1
ATOM 681 C CA . GLU A 1 88 ? -12.022 -5.056 9.950 1.00 95.00 88 GLU A CA 1
ATOM 682 C C . GLU A 1 88 ? -12.192 -6.437 10.593 1.00 95.00 88 GLU A C 1
ATOM 684 O O . GLU A 1 88 ? -12.861 -7.306 10.029 1.00 95.00 88 GLU A O 1
ATOM 689 N N . TYR A 1 89 ? -11.578 -6.636 11.760 1.00 93.38 89 TYR A N 1
ATOM 690 C CA . TYR A 1 89 ? -11.684 -7.853 12.564 1.00 93.38 89 TYR A CA 1
ATOM 691 C C . TYR A 1 89 ? -12.932 -7.779 13.447 1.00 93.38 89 TYR A C 1
ATOM 693 O O . TYR A 1 89 ? -12.945 -7.097 14.473 1.00 93.38 89 TYR A O 1
ATOM 701 N N . THR A 1 90 ? -14.001 -8.463 13.042 1.00 89.75 90 THR A N 1
ATOM 702 C CA . THR A 1 90 ? -15.301 -8.374 13.716 1.00 89.75 90 THR A CA 1
ATOM 703 C C . THR A 1 90 ? -15.319 -9.168 15.027 1.00 89.75 90 THR A C 1
ATOM 705 O O . THR A 1 90 ? -14.577 -10.132 15.214 1.00 89.75 90 THR A O 1
ATOM 708 N N . GLN A 1 91 ? -16.181 -8.773 15.972 1.00 85.12 91 GLN A N 1
ATOM 709 C CA . GLN A 1 91 ? -16.203 -9.326 17.343 1.00 85.12 91 GLN A CA 1
ATOM 710 C C . GLN A 1 91 ? -16.535 -10.829 17.442 1.00 85.12 91 GLN A C 1
ATOM 712 O O . GLN A 1 91 ? -16.310 -11.441 18.484 1.00 85.12 91 GLN A O 1
ATOM 717 N N . ASP A 1 92 ? -17.065 -11.427 16.376 1.00 88.44 92 ASP A N 1
ATOM 718 C CA . ASP A 1 92 ? -17.316 -12.863 16.219 1.00 88.44 92 ASP A CA 1
ATOM 719 C C . ASP A 1 92 ? -16.121 -13.639 15.621 1.00 88.44 92 ASP A C 1
ATOM 721 O O . ASP A 1 92 ? -16.208 -14.853 15.436 1.00 88.44 92 ASP A O 1
ATOM 725 N N . GLY A 1 93 ? -14.997 -12.964 15.352 1.00 86.69 93 GLY A N 1
ATOM 726 C CA . GLY A 1 93 ? -13.796 -13.538 14.739 1.00 86.69 93 GLY A CA 1
ATOM 727 C C . GLY A 1 93 ? -13.815 -13.550 13.207 1.00 86.69 93 GLY A C 1
ATOM 728 O O . GLY A 1 93 ? -12.976 -14.212 12.596 1.00 86.69 93 GLY A O 1
ATOM 729 N N . GLY A 1 94 ? -14.768 -12.853 12.585 1.00 92.06 94 GLY A N 1
ATOM 730 C CA . GLY A 1 94 ? -14.798 -12.630 11.142 1.00 92.06 94 GLY A CA 1
ATOM 731 C C . GLY A 1 94 ? -13.780 -11.587 10.666 1.00 92.06 94 GLY A C 1
ATOM 732 O O . GLY A 1 94 ? -13.174 -10.856 11.450 1.00 92.06 94 GLY A O 1
ATOM 733 N N . ILE A 1 95 ? -13.606 -11.519 9.344 1.00 92.06 95 ILE A N 1
ATOM 734 C CA . ILE A 1 95 ? -12.799 -10.504 8.659 1.00 92.06 95 ILE A CA 1
ATOM 735 C C . ILE A 1 95 ? -13.666 -9.887 7.562 1.00 92.06 95 ILE A C 1
ATOM 737 O O . ILE A 1 95 ? -14.195 -10.605 6.711 1.00 92.06 95 ILE A O 1
ATOM 741 N N . LEU A 1 96 ? -13.808 -8.564 7.577 1.00 92.25 96 LEU A N 1
ATOM 742 C CA . LEU A 1 96 ? -14.542 -7.799 6.572 1.00 92.25 96 LEU A CA 1
ATOM 743 C C . LEU A 1 96 ? -13.574 -6.918 5.774 1.00 92.25 96 LEU A C 1
ATOM 745 O O . LEU A 1 96 ? -12.940 -6.028 6.335 1.00 92.25 96 LEU A O 1
ATOM 749 N N . GLU A 1 97 ? -13.473 -7.136 4.460 1.00 94.00 97 GLU A N 1
ATOM 750 C CA . GLU A 1 97 ? -12.721 -6.241 3.571 1.00 94.00 97 GLU A CA 1
ATOM 751 C C . GLU A 1 97 ? -13.412 -4.866 3.531 1.00 94.00 97 GLU A C 1
ATOM 753 O O . GLU A 1 97 ? -14.570 -4.745 3.124 1.00 94.00 97 GLU A O 1
ATOM 758 N N . ARG A 1 98 ? -12.702 -3.821 3.972 1.00 93.81 98 ARG A N 1
ATOM 759 C CA . ARG A 1 98 ? -13.156 -2.423 3.920 1.00 93.81 98 ARG A CA 1
ATOM 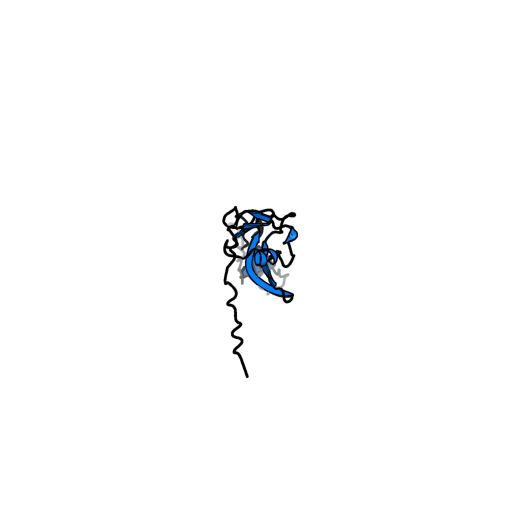760 C C . ARG A 1 98 ? -12.643 -1.704 2.675 1.00 93.81 98 ARG A C 1
ATOM 762 O O . ARG A 1 98 ? -13.314 -0.797 2.186 1.00 93.81 98 ARG A O 1
ATOM 769 N N . GLY A 1 99 ? -11.507 -2.127 2.126 1.00 94.81 99 GLY A N 1
ATOM 770 C CA . GLY A 1 99 ? -11.053 -1.722 0.799 1.00 94.81 99 GLY A CA 1
ATOM 771 C C . GLY A 1 99 ? -9.794 -2.460 0.357 1.00 94.81 99 GLY A C 1
ATOM 772 O O . GLY A 1 99 ? -8.985 -2.866 1.186 1.00 94.81 99 GLY A O 1
ATOM 773 N N . SER A 1 100 ? -9.634 -2.603 -0.957 1.00 96.44 100 SER A N 1
ATOM 774 C CA . SER A 1 100 ? -8.477 -3.210 -1.613 1.00 96.44 100 SER A CA 1
ATOM 775 C C . SER A 1 100 ? -7.989 -2.284 -2.721 1.00 96.44 100 SER A C 1
ATOM 777 O O . SER A 1 100 ? -8.801 -1.780 -3.500 1.00 96.44 100 SER A O 1
ATOM 779 N N . TRP A 1 101 ? -6.674 -2.094 -2.822 1.00 97.31 101 TRP A N 1
ATOM 780 C CA . TRP A 1 101 ? -6.038 -1.258 -3.842 1.00 97.31 101 TRP A CA 1
ATOM 781 C C . TRP A 1 101 ? -4.745 -1.904 -4.337 1.00 97.31 101 TRP A C 1
ATOM 783 O O . TRP A 1 101 ? -3.975 -2.435 -3.538 1.00 97.31 101 TRP A O 1
ATOM 793 N N . ASP A 1 102 ? -4.489 -1.798 -5.637 1.00 95.12 102 ASP A N 1
ATOM 794 C CA . ASP A 1 102 ? -3.204 -2.168 -6.225 1.00 95.12 102 ASP A CA 1
ATOM 795 C C . ASP A 1 102 ? -2.284 -0.938 -6.222 1.00 95.12 102 ASP A C 1
ATOM 797 O O . ASP A 1 102 ? -2.648 0.131 -6.721 1.00 95.12 102 ASP A O 1
ATOM 801 N N . LEU A 1 103 ? -1.097 -1.083 -5.637 1.00 93.56 103 LEU A N 1
ATOM 802 C CA . LEU A 1 103 ? -0.057 -0.064 -5.556 1.00 93.56 103 LEU A CA 1
ATOM 803 C C . LEU A 1 103 ? 1.040 -0.394 -6.567 1.00 93.56 103 LEU A C 1
ATOM 805 O O . LEU A 1 103 ? 1.746 -1.391 -6.411 1.00 93.56 103 LEU A O 1
ATOM 809 N N . GLU A 1 104 ? 1.229 0.452 -7.579 1.00 93.38 104 GLU A N 1
ATOM 810 C CA . GLU A 1 104 ? 2.404 0.339 -8.444 1.00 93.38 104 GLU A CA 1
ATOM 811 C C . GLU A 1 104 ? 3.594 1.055 -7.792 1.00 93.38 104 GLU A C 1
ATOM 813 O O . GLU A 1 104 ? 3.586 2.281 -7.652 1.00 93.38 104 GLU A O 1
ATOM 818 N N . VAL A 1 105 ? 4.621 0.297 -7.403 1.00 91.75 105 VAL A N 1
ATOM 819 C CA . VAL A 1 105 ? 5.872 0.816 -6.840 1.00 91.75 105 VAL A CA 1
ATOM 820 C C . VAL A 1 105 ? 6.928 0.906 -7.938 1.00 91.75 105 VAL A C 1
ATOM 822 O O . VAL A 1 105 ? 7.262 -0.094 -8.580 1.00 91.75 105 VAL A O 1
ATOM 825 N N . ARG A 1 106 ? 7.491 2.103 -8.154 1.00 86.56 106 ARG A N 1
ATOM 826 C CA . ARG A 1 106 ? 8.564 2.328 -9.139 1.00 86.56 106 ARG A CA 1
ATOM 827 C C . ARG A 1 106 ? 9.678 3.231 -8.622 1.00 86.56 106 ARG A C 1
ATOM 829 O O . ARG A 1 106 ? 9.508 4.079 -7.753 1.00 86.56 106 ARG A O 1
ATOM 836 N N . LYS A 1 107 ? 10.829 3.093 -9.278 1.00 74.69 107 LYS A N 1
ATOM 837 C CA . LYS A 1 107 ? 12.028 3.925 -9.115 1.00 74.69 107 LYS A CA 1
ATOM 838 C C . LYS A 1 107 ? 11.919 5.302 -9.796 1.00 74.69 107 LYS A C 1
ATOM 840 O O . LYS A 1 107 ? 12.501 6.262 -9.301 1.00 74.69 107 LYS A O 1
ATOM 845 N N . SER A 1 108 ? 11.196 5.400 -10.917 1.00 66.50 108 SER A N 1
ATOM 846 C CA . SER A 1 108 ? 10.918 6.648 -11.655 1.00 66.50 108 SER A CA 1
ATOM 847 C C . SER A 1 108 ? 9.844 6.448 -12.740 1.00 66.50 108 SER A C 1
ATOM 849 O O . SER A 1 108 ? 9.608 5.319 -13.177 1.00 66.50 108 SER A O 1
ATOM 851 N N . GLU A 1 109 ? 9.247 7.543 -13.238 1.00 55.22 109 GLU A N 1
ATOM 852 C CA . GLU A 1 109 ? 8.283 7.552 -14.365 1.00 55.22 109 GLU A CA 1
ATOM 853 C C . GLU A 1 109 ? 8.765 6.784 -15.609 1.00 55.22 109 GLU A C 1
ATOM 855 O O . GLU A 1 109 ? 7.963 6.208 -16.344 1.00 55.22 109 GLU A O 1
ATOM 860 N N . SER A 1 110 ? 10.080 6.780 -15.844 1.00 54.78 110 SER A N 1
ATOM 861 C CA . SER A 1 110 ? 10.746 6.284 -17.053 1.00 54.78 110 SER A CA 1
ATOM 862 C C . SER A 1 110 ? 10.653 4.773 -17.295 1.00 54.78 110 SER A C 1
ATOM 864 O O . SER A 1 110 ? 11.082 4.315 -18.353 1.00 54.78 110 SER A O 1
ATOM 866 N N . PHE A 1 111 ? 10.145 3.988 -16.342 1.00 52.44 111 PHE A N 1
ATOM 867 C CA . PHE A 1 111 ? 10.135 2.528 -16.440 1.00 52.44 111 PHE A CA 1
ATOM 868 C C . PHE A 1 111 ? 8.790 1.978 -16.929 1.00 52.44 111 PHE A C 1
ATOM 870 O O . PHE A 1 111 ? 7.793 1.969 -16.209 1.00 52.44 111 PHE A O 1
ATOM 877 N N . ARG A 1 112 ? 8.789 1.525 -18.192 1.00 48.09 112 ARG A N 1
ATOM 878 C CA . ARG A 1 112 ? 7.689 0.831 -18.882 1.00 48.09 112 ARG A CA 1
ATOM 879 C C . ARG A 1 112 ? 8.263 -0.133 -19.937 1.00 48.09 112 ARG A C 1
ATOM 881 O O . ARG A 1 112 ? 9.253 0.194 -20.589 1.00 48.09 112 ARG A O 1
ATOM 888 N N . GLU A 1 113 ? 7.647 -1.301 -20.108 1.00 48.81 113 GLU A N 1
ATOM 889 C CA . GLU A 1 113 ? 8.212 -2.461 -20.831 1.00 48.81 113 GLU A CA 1
ATOM 890 C C . GLU A 1 113 ? 7.561 -2.671 -22.239 1.00 48.81 113 GLU A C 1
ATOM 892 O O . GLU A 1 113 ? 6.365 -2.424 -22.380 1.00 48.81 113 GLU A O 1
ATOM 897 N N . ALA A 1 114 ? 8.327 -3.025 -23.303 1.00 50.25 114 ALA A N 1
ATOM 898 C CA . ALA A 1 114 ? 7.929 -2.966 -24.754 1.00 50.25 114 ALA A CA 1
ATOM 899 C C . ALA A 1 114 ? 8.830 -3.768 -25.782 1.00 50.25 114 ALA A C 1
ATOM 901 O O . ALA A 1 114 ? 9.190 -4.895 -25.471 1.00 50.25 114 ALA A O 1
ATOM 902 N N . GLU A 1 115 ? 9.188 -3.285 -27.010 1.00 47.12 115 GLU A N 1
ATOM 903 C CA . GLU A 1 115 ? 9.423 -4.193 -28.197 1.00 47.12 115 GLU A CA 1
ATOM 904 C C . GLU A 1 115 ? 10.391 -3.838 -29.435 1.00 47.12 115 GLU A C 1
ATOM 906 O O . GLU A 1 115 ? 9.911 -3.094 -30.283 1.00 47.12 115 GLU A O 1
ATOM 911 N N . LEU A 1 116 ? 11.666 -4.356 -29.620 1.00 45.91 116 LEU A N 1
ATOM 912 C CA . LEU A 1 116 ? 12.414 -4.769 -30.911 1.00 45.91 116 LEU A CA 1
ATOM 913 C C . LEU A 1 116 ? 13.969 -5.118 -30.808 1.00 45.91 116 LEU A C 1
ATOM 915 O O . LEU A 1 116 ? 14.685 -4.394 -30.128 1.00 45.91 116 LEU A O 1
ATOM 919 N N . ASN A 1 117 ? 14.509 -6.186 -31.478 1.00 47.97 117 ASN A N 1
ATOM 920 C CA . ASN A 1 117 ? 15.949 -6.642 -31.690 1.00 47.97 117 ASN A CA 1
ATOM 921 C C . ASN A 1 117 ? 16.041 -7.946 -32.579 1.00 47.97 117 ASN A C 1
ATOM 923 O O . ASN A 1 117 ? 14.983 -8.444 -32.919 1.00 47.97 117 ASN A O 1
ATOM 927 N N . ILE A 1 118 ? 17.224 -8.510 -32.975 1.00 45.34 118 ILE A N 1
ATOM 928 C CA . ILE A 1 118 ? 17.472 -9.372 -34.193 1.00 45.34 118 ILE A CA 1
ATOM 929 C C . ILE A 1 118 ? 18.397 -10.628 -34.034 1.00 45.34 118 ILE A C 1
ATOM 931 O O . ILE A 1 118 ? 19.363 -10.599 -33.277 1.00 45.34 118 ILE A O 1
ATOM 935 N N . SER A 1 119 ? 18.203 -11.691 -34.850 1.00 46.84 119 SER A N 1
ATOM 936 C CA . SER A 1 119 ? 19.234 -12.706 -35.216 1.00 46.84 119 SER A CA 1
ATOM 937 C C . SER A 1 119 ? 19.081 -13.250 -36.659 1.00 46.84 119 SER A C 1
ATOM 939 O O . SER A 1 119 ? 17.974 -13.561 -37.078 1.00 46.84 119 SER A O 1
ATOM 941 N N . ALA A 1 120 ? 20.160 -13.403 -37.444 1.00 44.50 120 ALA A N 1
ATOM 942 C CA . ALA A 1 120 ? 20.078 -13.815 -38.861 1.00 44.50 120 ALA A CA 1
ATOM 943 C C . ALA A 1 120 ? 21.087 -14.908 -39.263 1.00 44.50 120 ALA A C 1
ATOM 945 O O . ALA A 1 120 ? 22.194 -14.968 -38.730 1.00 44.50 120 ALA A O 1
ATOM 946 N N . SER A 1 121 ? 20.722 -15.733 -40.248 1.00 55.53 121 SER A N 1
ATOM 947 C CA . SER A 1 121 ? 21.571 -16.747 -40.884 1.00 55.53 121 SER A CA 1
ATOM 948 C C . SER A 1 121 ? 21.515 -16.654 -42.412 1.00 55.53 121 SER A C 1
ATOM 950 O O . SER A 1 121 ? 20.488 -16.296 -42.990 1.00 55.53 121 SER A O 1
ATOM 952 N N . LEU A 1 122 ? 22.620 -16.998 -43.076 1.00 47.78 122 LEU A N 1
ATOM 953 C CA . LEU A 1 122 ? 22.708 -17.134 -44.530 1.00 47.78 122 LEU A CA 1
ATOM 954 C C . LEU A 1 122 ? 23.701 -18.248 -44.868 1.00 47.78 122 LEU A C 1
ATOM 956 O O . LEU A 1 122 ? 24.890 -18.132 -44.581 1.00 47.78 122 LEU A O 1
ATOM 960 N N . GLU A 1 123 ? 23.212 -19.308 -45.498 1.00 48.34 123 GLU A N 1
ATOM 961 C CA . GLU A 1 123 ? 24.018 -20.389 -46.050 1.00 48.34 123 GLU A CA 1
ATOM 962 C C . GLU A 1 123 ? 24.120 -20.217 -47.570 1.00 48.34 123 GLU A C 1
ATOM 964 O O . GLU A 1 123 ? 23.115 -20.017 -48.259 1.00 48.34 123 GLU A O 1
ATOM 969 N N . ALA A 1 124 ? 25.344 -20.275 -48.097 1.00 50.81 124 ALA A N 1
ATOM 970 C CA . ALA A 1 124 ? 25.629 -20.131 -49.519 1.00 50.81 124 ALA A CA 1
ATOM 971 C C . ALA A 1 124 ? 26.504 -21.294 -49.993 1.00 50.81 124 ALA A C 1
ATOM 973 O O . ALA A 1 124 ? 27.694 -21.358 -49.682 1.00 50.81 124 ALA A O 1
ATOM 974 N N . SER A 1 125 ? 25.922 -22.209 -50.767 1.00 58.34 125 SER A N 1
ATOM 975 C CA . SER A 1 125 ? 26.628 -23.370 -51.309 1.00 58.34 125 SER A CA 1
ATOM 976 C C . SER A 1 125 ? 26.987 -23.164 -52.783 1.00 58.34 125 SER A C 1
ATOM 978 O O . SER A 1 125 ? 26.232 -22.592 -53.574 1.00 58.34 125 SER A O 1
ATOM 980 N N . ARG A 1 126 ? 28.175 -23.637 -53.169 1.00 47.62 126 ARG A N 1
ATOM 981 C CA . ARG A 1 126 ? 28.660 -23.648 -54.555 1.00 47.62 126 ARG A CA 1
ATOM 982 C C . ARG A 1 126 ? 29.272 -25.008 -54.849 1.00 47.62 126 ARG A C 1
ATOM 984 O O . ARG A 1 126 ? 30.356 -25.314 -54.360 1.00 47.62 126 ARG A O 1
ATOM 991 N N . ARG A 1 127 ? 28.609 -25.807 -55.686 1.00 56.28 127 ARG A N 1
ATOM 992 C CA . ARG A 1 127 ? 29.206 -27.040 -56.210 1.00 56.28 127 ARG A CA 1
ATOM 993 C C . ARG A 1 127 ? 30.148 -26.684 -57.360 1.00 56.28 127 ARG A C 1
ATOM 995 O O . ARG A 1 127 ? 29.719 -26.112 -58.360 1.00 56.28 127 ARG A O 1
ATOM 1002 N N . ILE A 1 128 ? 31.420 -27.038 -57.210 1.00 54.12 128 ILE A N 1
ATOM 1003 C CA . ILE A 1 128 ? 32.391 -27.074 -58.305 1.00 54.12 128 ILE A CA 1
ATOM 1004 C C . ILE A 1 128 ? 32.344 -28.494 -58.877 1.00 54.12 128 ILE A C 1
ATOM 1006 O O . ILE A 1 128 ? 32.364 -29.459 -58.117 1.00 54.12 128 ILE A O 1
ATOM 1010 N N . GLY A 1 129 ? 32.205 -28.619 -60.196 1.00 55.41 129 GLY A N 1
ATOM 1011 C CA . GLY A 1 129 ? 32.327 -29.901 -60.888 1.00 55.41 129 GLY A CA 1
ATOM 1012 C C . GLY A 1 129 ? 33.770 -30.113 -61.326 1.00 55.41 129 GLY A C 1
ATOM 1013 O O . GLY A 1 129 ? 34.323 -29.255 -62.014 1.00 55.41 129 GLY A O 1
ATOM 1014 N N . GLU A 1 130 ? 34.362 -31.237 -60.935 1.00 54.16 130 GLU A N 1
ATOM 1015 C CA . GLU A 1 130 ? 35.587 -31.741 -61.558 1.00 54.16 130 GLU A CA 1
ATOM 1016 C C . GLU A 1 130 ? 35.227 -32.555 -62.815 1.00 54.16 130 GLU A C 1
ATOM 1018 O O . GLU A 1 130 ? 34.069 -32.925 -63.017 1.00 54.16 130 GLU A O 1
ATOM 1023 N N . GLY A 1 131 ? 36.180 -32.680 -63.738 1.00 55.12 131 GLY A N 1
ATOM 1024 C CA . GLY A 1 131 ? 35.859 -32.728 -65.166 1.00 55.12 131 GLY A CA 1
ATOM 1025 C C . GLY A 1 131 ? 35.308 -34.049 -65.710 1.00 55.12 131 GLY A C 1
ATOM 1026 O O . GLY A 1 131 ? 36.005 -35.057 -65.690 1.00 55.12 131 GLY A O 1
ATOM 1027 N N . ASP A 1 132 ? 34.143 -33.965 -66.357 1.00 42.97 132 ASP A N 1
ATOM 1028 C CA . ASP A 1 132 ? 33.891 -34.611 -67.654 1.00 42.97 132 ASP A CA 1
ATOM 1029 C C . ASP A 1 132 ? 32.930 -33.736 -68.501 1.00 42.97 132 ASP A C 1
ATOM 1031 O O . ASP A 1 132 ? 32.379 -32.745 -68.008 1.00 42.97 132 ASP A O 1
ATOM 1035 N N . LEU A 1 133 ? 32.771 -34.044 -69.790 1.00 49.59 133 LEU A N 1
ATOM 1036 C CA . LEU A 1 133 ? 32.296 -33.119 -70.832 1.00 49.59 133 LEU A CA 1
ATOM 1037 C C . LEU A 1 133 ? 30.778 -32.832 -70.891 1.00 49.59 133 LEU A C 1
ATOM 1039 O O . LEU A 1 133 ? 30.353 -32.093 -71.775 1.00 49.59 133 LEU A O 1
ATOM 1043 N N . ASP A 1 134 ? 29.987 -33.305 -69.923 1.00 53.31 134 ASP A N 1
ATOM 1044 C CA . ASP A 1 134 ? 28.547 -32.997 -69.767 1.00 53.31 134 ASP A CA 1
ATOM 1045 C C . ASP A 1 134 ? 28.219 -32.233 -68.458 1.00 53.31 134 ASP A C 1
ATOM 1047 O O . ASP A 1 134 ? 27.077 -32.190 -67.990 1.00 53.31 134 ASP A O 1
ATOM 1051 N N . ALA A 1 135 ? 29.221 -31.615 -67.820 1.00 47.50 135 ALA A N 1
ATOM 1052 C CA . ALA A 1 135 ? 29.054 -30.948 -66.527 1.00 47.50 135 ALA A CA 1
ATOM 1053 C C . ALA A 1 135 ? 28.062 -29.751 -66.570 1.00 47.50 135 ALA A C 1
ATOM 1055 O O . ALA A 1 135 ? 28.303 -28.772 -67.286 1.00 47.50 135 ALA A O 1
ATOM 1056 N N . PRO A 1 136 ? 26.977 -29.749 -65.762 1.00 51.12 136 PRO A N 1
ATOM 1057 C CA . PRO A 1 136 ? 26.044 -28.625 -65.698 1.00 51.12 136 PRO A CA 1
ATOM 1058 C C . PRO A 1 136 ? 26.707 -27.368 -65.099 1.00 51.12 136 PRO A C 1
ATOM 1060 O O . PRO A 1 136 ? 27.616 -27.479 -64.271 1.00 51.12 136 PRO A O 1
ATOM 1063 N N . PRO A 1 137 ? 26.247 -26.152 -65.462 1.00 52.91 137 PRO A N 1
ATOM 1064 C CA . PRO A 1 137 ? 26.886 -24.906 -65.044 1.00 52.91 137 PRO A CA 1
ATOM 1065 C C . PRO A 1 137 ? 26.905 -24.750 -63.519 1.00 52.91 137 PRO A C 1
ATOM 1067 O O . PRO A 1 137 ? 25.941 -25.099 -62.836 1.00 52.91 137 PRO A O 1
ATOM 1070 N N . ALA A 1 138 ? 27.997 -24.182 -62.998 1.00 53.41 138 ALA A N 1
ATOM 1071 C CA . ALA A 1 138 ? 28.245 -24.022 -61.567 1.00 53.41 138 ALA A CA 1
ATOM 1072 C C . ALA A 1 138 ? 27.152 -23.182 -60.879 1.00 53.41 138 ALA A C 1
ATOM 1074 O O . ALA A 1 138 ? 27.180 -21.948 -60.901 1.00 53.41 138 ALA A O 1
ATOM 1075 N N . ARG A 1 139 ? 26.186 -23.858 -60.247 1.00 54.94 139 ARG A N 1
ATOM 1076 C CA . ARG A 1 139 ? 25.106 -23.207 -59.501 1.00 54.94 139 ARG A CA 1
ATOM 1077 C C . ARG A 1 139 ? 25.626 -22.758 -58.136 1.00 54.94 139 ARG A C 1
ATOM 1079 O O . ARG A 1 139 ? 26.266 -23.525 -57.417 1.00 54.94 139 ARG A O 1
ATOM 1086 N N . THR A 1 140 ? 25.340 -21.506 -57.793 1.00 52.19 140 THR A N 1
ATOM 1087 C CA . THR A 1 140 ? 25.434 -21.002 -56.419 1.00 52.19 140 THR A CA 1
ATOM 1088 C C . THR A 1 140 ? 24.006 -20.938 -55.883 1.00 52.19 140 THR A C 1
ATOM 1090 O O . THR A 1 140 ? 23.151 -20.345 -56.540 1.00 52.19 140 THR A O 1
ATOM 1093 N N . GLN A 1 141 ? 23.737 -21.580 -54.748 1.00 56.34 141 GLN A N 1
ATOM 1094 C CA . GLN A 1 141 ? 22.427 -21.582 -54.090 1.00 56.34 141 GLN A CA 1
ATOM 1095 C C . GLN A 1 141 ? 22.547 -20.886 -52.735 1.00 56.34 141 GLN A C 1
ATOM 1097 O O . GLN A 1 141 ? 23.521 -21.111 -52.016 1.00 56.34 141 GLN A O 1
ATOM 1102 N N . GLY A 1 142 ? 21.581 -20.022 -52.413 1.00 48.91 142 GLY A N 1
ATOM 1103 C CA . GLY A 1 142 ? 21.569 -19.229 -51.186 1.00 48.91 142 GLY A CA 1
ATOM 1104 C C . GLY A 1 142 ? 20.234 -19.331 -50.454 1.00 48.91 142 GLY A C 1
ATOM 1105 O O . GLY A 1 142 ? 19.181 -19.057 -51.036 1.00 48.91 142 GLY A O 1
ATOM 1106 N N . SER A 1 143 ? 20.295 -19.694 -49.176 1.00 56.66 143 SER A N 1
ATOM 1107 C CA . SER A 1 143 ? 19.148 -19.775 -48.271 1.00 56.66 143 SER A CA 1
ATOM 1108 C C . SER A 1 143 ? 19.500 -19.146 -46.931 1.00 56.66 143 SER A C 1
ATOM 1110 O O . SER A 1 143 ? 20.525 -19.473 -46.340 1.00 56.66 143 SER A O 1
ATOM 1112 N N . GLY A 1 144 ? 18.650 -18.256 -46.435 1.00 43.53 144 GLY A N 1
ATOM 1113 C CA . GLY A 1 144 ? 18.838 -17.586 -45.156 1.00 43.53 144 GLY A CA 1
ATOM 1114 C C . GLY A 1 144 ? 17.542 -17.423 -44.377 1.00 43.53 144 GLY A C 1
ATOM 1115 O O . GLY A 1 144 ? 16.447 -17.685 -44.877 1.00 43.53 144 GLY A O 1
ATOM 1116 N N . SER A 1 145 ? 17.672 -16.964 -43.140 1.00 55.09 145 SER A N 1
ATOM 1117 C CA . SER A 1 145 ? 16.547 -16.551 -42.304 1.00 55.09 145 SER A CA 1
ATOM 1118 C C . SER A 1 145 ? 16.932 -15.356 -41.437 1.00 55.09 145 SER A C 1
ATOM 1120 O O . SER A 1 145 ? 18.101 -15.189 -41.102 1.00 55.09 145 SER A O 1
ATOM 1122 N N . MET A 1 146 ? 15.964 -14.525 -41.061 1.00 38.81 146 MET A N 1
ATOM 1123 C CA . MET A 1 146 ? 16.178 -13.387 -40.169 1.00 38.81 146 MET A CA 1
ATOM 1124 C C . MET A 1 146 ? 15.058 -13.296 -39.138 1.00 38.81 146 MET A C 1
ATOM 1126 O O . MET A 1 146 ? 13.932 -12.938 -39.466 1.00 38.81 146 MET A O 1
ATOM 1130 N N . THR A 1 147 ? 15.398 -13.623 -37.901 1.00 55.97 147 THR A N 1
ATOM 1131 C CA . THR A 1 147 ? 14.634 -13.381 -36.681 1.00 55.97 147 THR A CA 1
ATOM 1132 C C . THR A 1 147 ? 14.759 -11.921 -36.231 1.00 55.97 147 THR A C 1
ATOM 1134 O O . THR A 1 147 ? 15.821 -11.314 -36.332 1.00 55.97 147 THR A O 1
ATOM 1137 N N . LEU A 1 148 ? 13.699 -11.419 -35.619 1.00 44.62 148 LEU A N 1
ATOM 1138 C CA . LEU A 1 148 ? 13.570 -10.294 -34.691 1.00 44.62 148 LEU A CA 1
ATOM 1139 C C . LEU A 1 148 ? 12.864 -10.937 -33.443 1.00 44.62 148 LEU A C 1
ATOM 1141 O O . LEU A 1 148 ? 12.080 -11.868 -33.687 1.00 44.62 148 LEU A O 1
ATOM 1145 N N . GLN A 1 149 ? 13.135 -10.621 -32.150 1.00 54.00 149 GLN A N 1
ATOM 1146 C CA . GLN A 1 149 ? 12.585 -11.393 -30.979 1.00 54.00 149 GLN A CA 1
ATOM 1147 C C . GLN A 1 149 ? 12.673 -10.800 -29.522 1.00 54.00 149 GLN A C 1
ATOM 1149 O O . GLN A 1 149 ? 13.755 -10.795 -28.941 1.00 54.00 149 GLN A O 1
ATOM 1154 N N . GLY A 1 150 ? 11.554 -10.446 -28.839 1.00 47.97 150 GLY A N 1
ATOM 1155 C CA . GLY A 1 150 ? 11.473 -10.127 -27.372 1.00 47.97 150 GLY A CA 1
ATOM 1156 C C . GLY A 1 150 ? 10.947 -8.738 -26.855 1.00 47.97 150 GLY A C 1
ATOM 1157 O O . GLY A 1 150 ? 9.779 -8.440 -27.051 1.00 47.97 150 GLY A O 1
ATOM 1158 N N . ARG A 1 151 ? 11.745 -7.940 -26.099 1.00 54.38 151 ARG A N 1
ATOM 1159 C CA . ARG A 1 151 ? 11.340 -7.246 -24.837 1.00 54.38 151 ARG A CA 1
ATOM 1160 C C . ARG A 1 151 ? 12.146 -5.967 -24.427 1.00 54.38 151 ARG A C 1
ATOM 1162 O O . ARG A 1 151 ? 13.366 -6.040 -24.368 1.00 54.38 151 ARG A O 1
ATOM 1169 N N . LEU A 1 152 ? 11.498 -4.827 -24.127 1.00 52.03 152 LEU A N 1
ATOM 1170 C CA . LEU A 1 152 ? 12.015 -3.627 -23.406 1.00 52.03 152 LEU A CA 1
ATOM 1171 C C . LEU A 1 152 ? 11.732 -3.834 -21.918 1.00 52.03 152 LEU A C 1
ATOM 1173 O O . LEU A 1 152 ? 10.620 -4.234 -21.605 1.00 52.03 152 LEU A O 1
ATOM 1177 N N . ALA A 1 153 ? 12.693 -3.553 -21.048 1.00 49.50 153 ALA A N 1
ATOM 1178 C CA . ALA A 1 153 ? 12.610 -3.641 -19.584 1.00 49.50 153 ALA A CA 1
ATOM 1179 C C . ALA A 1 153 ? 13.850 -2.934 -19.018 1.00 49.50 153 ALA A C 1
ATOM 1181 O O . ALA A 1 153 ? 14.933 -3.202 -19.543 1.00 49.50 153 ALA A O 1
ATOM 1182 N N . ASP A 1 154 ? 13.713 -2.013 -18.052 1.00 52.38 154 ASP A N 1
ATOM 1183 C CA . ASP A 1 154 ? 14.806 -1.177 -17.484 1.00 52.38 154 ASP A CA 1
ATOM 1184 C C . ASP A 1 154 ? 15.926 -0.837 -18.511 1.00 52.38 154 ASP A C 1
ATOM 1186 O O . ASP A 1 154 ? 17.083 -1.238 -18.396 1.00 52.38 154 ASP A O 1
ATOM 1190 N N . GLY A 1 155 ? 15.547 -0.188 -19.623 1.00 42.97 155 GLY A N 1
ATOM 1191 C CA . GLY A 1 155 ? 16.479 0.259 -20.674 1.00 42.97 155 GLY A CA 1
ATOM 1192 C C . GLY A 1 155 ? 16.953 -0.776 -21.719 1.00 42.97 155 GLY A C 1
ATOM 1193 O O . GLY A 1 155 ? 17.691 -0.397 -22.628 1.00 42.97 155 GLY A O 1
ATOM 1194 N N . SER A 1 156 ? 16.541 -2.048 -21.655 1.00 43.84 156 SER A N 1
ATOM 1195 C CA . SER A 1 156 ? 16.750 -3.052 -22.735 1.00 43.84 156 SER A CA 1
ATOM 1196 C C . SER A 1 156 ? 15.721 -2.924 -23.888 1.00 43.84 156 SER A C 1
ATOM 1198 O O . SER A 1 156 ? 14.822 -2.111 -23.755 1.00 43.84 156 SER A O 1
ATOM 1200 N N . TRP A 1 157 ? 15.797 -3.674 -25.012 1.00 43.44 157 TRP A N 1
ATOM 1201 C CA . TRP A 1 157 ? 14.753 -3.738 -26.086 1.00 43.44 157 TRP A CA 1
ATOM 1202 C C . TRP A 1 157 ? 14.878 -5.016 -26.960 1.00 43.44 157 TRP A C 1
ATOM 1204 O O . TRP A 1 157 ? 16.022 -5.358 -27.266 1.00 43.44 157 TRP A O 1
ATOM 1214 N N . GLN A 1 158 ? 13.795 -5.769 -27.329 1.00 50.72 158 GLN A N 1
ATOM 1215 C CA . GLN A 1 158 ? 13.968 -7.003 -28.165 1.00 50.72 158 GLN A CA 1
ATOM 1216 C C . GLN A 1 158 ? 12.919 -7.546 -29.234 1.00 50.72 158 GLN A C 1
ATOM 1218 O O . GLN A 1 158 ? 13.388 -8.265 -30.097 1.00 50.72 158 GLN A O 1
ATOM 1223 N N . ALA A 1 159 ? 11.595 -7.252 -29.289 1.00 48.22 159 ALA A N 1
ATOM 1224 C CA . ALA A 1 159 ? 10.465 -7.863 -30.107 1.00 48.22 159 ALA A CA 1
ATOM 1225 C C . ALA A 1 159 ? 10.583 -8.410 -31.565 1.00 48.22 159 ALA A C 1
ATOM 1227 O O . ALA A 1 159 ? 11.612 -8.302 -32.201 1.00 48.22 159 ALA A O 1
ATOM 1228 N N . GLY A 1 160 ? 9.498 -9.040 -32.076 1.00 51.72 160 GLY A N 1
ATOM 1229 C CA . GLY A 1 160 ? 9.474 -10.210 -32.989 1.00 51.72 160 GLY A CA 1
ATOM 1230 C C . GLY A 1 160 ? 9.198 -10.082 -34.516 1.00 51.72 160 GLY A C 1
ATOM 1231 O O . GLY A 1 160 ? 8.360 -9.286 -34.919 1.00 51.72 160 GLY A O 1
ATOM 1232 N N . MET A 1 161 ? 9.829 -10.932 -35.362 1.00 41.00 161 MET A N 1
ATOM 1233 C CA . MET A 1 161 ? 9.587 -11.134 -36.827 1.00 41.00 161 MET A CA 1
ATOM 1234 C C . MET A 1 161 ? 10.526 -12.220 -37.419 1.00 41.00 161 MET A C 1
ATOM 1236 O O . MET A 1 161 ? 11.732 -12.062 -37.325 1.00 41.00 161 MET A O 1
ATOM 1240 N N . GLN A 1 162 ? 10.046 -13.269 -38.105 1.00 50.38 162 GLN A N 1
ATOM 1241 C CA . GLN A 1 162 ? 10.918 -14.269 -38.773 1.00 50.38 162 GLN A CA 1
ATOM 1242 C C . GLN A 1 162 ? 10.756 -14.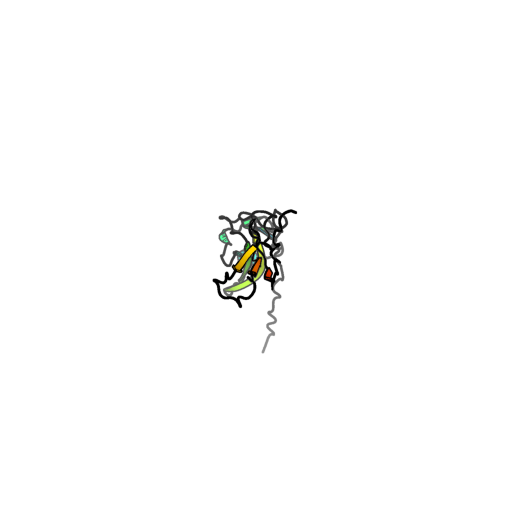228 -40.307 1.00 50.38 162 GLN A C 1
ATOM 1244 O O . GLN A 1 162 ? 9.714 -14.623 -40.824 1.00 50.38 162 GLN A O 1
ATOM 1249 N N . LEU A 1 163 ? 11.781 -13.790 -41.049 1.00 45.81 163 LEU A N 1
ATOM 1250 C CA . LEU A 1 163 ? 11.784 -13.740 -42.520 1.00 45.81 163 LEU A CA 1
ATOM 1251 C C . LEU A 1 163 ? 12.693 -14.823 -43.131 1.00 45.81 163 LEU A C 1
ATOM 1253 O O . LEU A 1 163 ? 13.911 -14.728 -42.977 1.00 45.81 163 LEU A O 1
ATOM 1257 N N . PRO A 1 164 ? 12.165 -15.830 -43.852 1.00 48.59 164 PRO A N 1
ATOM 1258 C CA . PRO A 1 164 ? 12.975 -16.712 -44.690 1.00 48.59 164 PRO A CA 1
ATOM 1259 C C . PRO A 1 164 ? 13.362 -16.011 -46.004 1.00 48.59 164 PRO A C 1
ATOM 1261 O O . PRO A 1 164 ? 12.523 -15.405 -46.669 1.00 48.59 164 PRO A O 1
ATOM 1264 N N . LEU A 1 165 ? 14.628 -16.129 -46.408 1.00 52.94 165 LEU A N 1
ATOM 1265 C CA . LEU A 1 165 ? 15.162 -15.596 -47.664 1.00 52.94 165 LEU A CA 1
ATOM 1266 C C . LEU A 1 165 ? 15.645 -16.752 -48.543 1.00 52.94 165 LEU A C 1
ATOM 1268 O O . LEU A 1 165 ? 16.634 -17.410 -48.229 1.00 52.94 165 LEU A O 1
ATOM 1272 N N . ILE A 1 166 ? 14.951 -16.997 -49.654 1.00 58.03 166 ILE A N 1
ATOM 1273 C CA . ILE A 1 166 ? 15.267 -18.070 -50.603 1.00 58.03 166 ILE A CA 1
ATOM 1274 C C . ILE A 1 166 ? 15.600 -17.423 -51.947 1.00 58.03 166 ILE A C 1
ATOM 1276 O O . ILE A 1 166 ? 14.734 -16.795 -52.553 1.00 58.03 166 ILE A O 1
ATOM 1280 N N . TYR A 1 167 ? 16.840 -17.582 -52.418 1.00 48.53 167 TYR A N 1
ATOM 1281 C CA . TYR A 1 167 ? 17.303 -17.018 -53.691 1.00 48.53 167 TYR A CA 1
ATOM 1282 C C . TYR A 1 167 ? 17.549 -18.123 -54.734 1.00 48.53 167 TYR A C 1
ATOM 1284 O O . TYR A 1 167 ? 18.650 -18.685 -54.795 1.00 48.53 167 TYR A O 1
ATOM 1292 N N . PRO A 1 168 ? 16.545 -18.456 -55.569 1.00 50.06 168 PRO A N 1
ATOM 1293 C CA . PRO A 1 168 ? 16.716 -19.396 -56.666 1.00 50.06 168 PRO A CA 1
ATOM 1294 C C . PRO A 1 168 ? 17.450 -18.749 -57.853 1.00 50.06 168 PRO A C 1
ATOM 1296 O O . PRO A 1 168 ? 16.877 -17.979 -58.614 1.00 50.06 168 PRO A O 1
ATOM 1299 N N . GLU A 1 169 ? 18.700 -19.180 -58.032 1.00 51.03 169 GLU A N 1
ATOM 1300 C CA . GLU A 1 169 ? 19.524 -19.082 -59.249 1.00 51.03 169 GLU A CA 1
ATOM 1301 C C . GLU A 1 169 ? 20.066 -17.698 -59.665 1.00 51.03 169 GLU A C 1
ATOM 1303 O O . GLU A 1 169 ? 19.372 -16.688 -59.719 1.00 51.03 169 GLU A O 1
ATOM 1308 N N . LEU A 1 170 ? 21.350 -17.673 -60.048 1.00 45.00 170 LEU A N 1
ATOM 1309 C CA . LEU A 1 170 ? 21.995 -16.511 -60.665 1.00 45.00 170 LEU A CA 1
ATOM 1310 C C . LEU A 1 170 ? 23.040 -16.983 -61.692 1.00 45.00 170 LEU A C 1
ATOM 1312 O O . LEU A 1 170 ? 24.130 -17.444 -61.346 1.00 45.00 170 LEU A O 1
ATOM 1316 N N . PHE A 1 171 ? 22.687 -16.906 -62.978 1.00 44.56 171 PHE A N 1
ATOM 1317 C CA . PHE A 1 171 ? 23.502 -17.411 -64.088 1.00 44.56 171 PHE A CA 1
ATOM 1318 C C . PHE A 1 171 ? 24.628 -16.438 -64.469 1.00 44.56 171 PHE A C 1
ATOM 1320 O O . PHE A 1 171 ? 24.467 -15.579 -65.337 1.00 44.56 171 PHE A O 1
ATOM 1327 N N . ILE A 1 172 ? 25.809 -16.603 -63.869 1.00 43.38 172 ILE A N 1
ATOM 1328 C CA . ILE A 1 172 ? 27.003 -15.842 -64.261 1.00 43.38 172 ILE A CA 1
ATOM 1329 C C . ILE A 1 172 ? 27.546 -16.383 -65.595 1.00 43.38 172 ILE A C 1
ATOM 1331 O O . ILE A 1 172 ? 28.293 -17.362 -65.632 1.00 43.38 172 ILE A O 1
ATOM 1335 N N . LYS A 1 173 ? 27.210 -15.721 -66.712 1.00 41.91 173 LYS A N 1
ATOM 1336 C CA . LYS A 1 173 ? 27.899 -15.943 -67.994 1.00 41.91 173 LYS A CA 1
ATOM 1337 C C . LYS A 1 173 ? 29.357 -15.493 -67.870 1.00 41.91 173 LYS A C 1
ATOM 1339 O O . LYS A 1 173 ? 29.646 -14.302 -67.794 1.00 41.91 173 LYS A O 1
ATOM 1344 N N . LYS A 1 174 ? 30.281 -16.456 -67.878 1.00 43.47 174 LYS A N 1
ATOM 1345 C CA . LYS A 1 174 ? 31.728 -16.212 -67.861 1.00 43.47 174 LYS A CA 1
ATOM 1346 C C . LYS A 1 174 ? 32.151 -15.517 -69.161 1.00 43.47 174 LYS A C 1
ATOM 1348 O O . LYS A 1 174 ? 32.159 -16.142 -70.219 1.00 43.47 174 LYS A O 1
ATOM 1353 N N . GLY A 1 175 ? 32.499 -14.234 -69.080 1.00 42.84 175 GLY A N 1
ATOM 1354 C CA . GLY A 1 175 ? 33.074 -13.499 -70.206 1.00 42.84 175 GLY A CA 1
ATOM 1355 C C . GLY A 1 175 ? 34.412 -14.114 -70.617 1.00 42.84 175 GLY A C 1
ATOM 1356 O O . GLY A 1 175 ? 35.324 -14.216 -69.798 1.00 42.84 175 GLY A O 1
ATOM 1357 N N . ALA A 1 176 ? 34.523 -14.548 -71.872 1.00 38.22 176 ALA A N 1
ATOM 1358 C CA . ALA A 1 176 ? 35.782 -15.024 -72.430 1.00 38.22 176 ALA A CA 1
ATOM 1359 C C . ALA A 1 176 ? 36.592 -13.827 -72.960 1.00 38.22 176 ALA A C 1
ATOM 1361 O O . ALA A 1 176 ? 36.052 -13.057 -73.759 1.00 38.22 176 ALA A O 1
ATOM 1362 N N . PRO A 1 177 ? 37.869 -13.656 -72.574 1.00 51.09 177 PRO A N 1
ATOM 1363 C CA . PRO A 1 177 ? 38.732 -12.691 -73.237 1.00 51.09 177 PRO A CA 1
ATOM 1364 C C . PRO A 1 177 ? 39.016 -13.173 -74.664 1.00 51.09 177 PRO A C 1
ATOM 1366 O O . PRO A 1 177 ? 39.321 -14.348 -74.881 1.00 51.09 177 PRO A O 1
ATOM 1369 N N . ARG A 1 178 ? 38.965 -12.267 -75.643 1.00 38.28 178 ARG A N 1
ATOM 1370 C CA . ARG A 1 178 ? 39.573 -12.495 -76.958 1.00 38.28 178 ARG A CA 1
ATOM 1371 C C . ARG A 1 178 ? 40.607 -11.420 -77.240 1.00 38.28 178 ARG A C 1
ATOM 1373 O O . ARG A 1 178 ? 40.355 -10.239 -77.032 1.00 38.28 178 ARG A O 1
ATOM 1380 N N . SER A 1 179 ? 41.781 -11.884 -77.655 1.00 43.84 179 SER A N 1
ATOM 1381 C CA . SER A 1 179 ? 42.925 -11.036 -77.961 1.00 43.84 179 SER A CA 1
ATOM 1382 C C . SER A 1 179 ? 42.715 -10.260 -79.258 1.00 43.84 179 SER A C 1
ATOM 1384 O O . SER A 1 179 ? 41.946 -10.672 -80.125 1.00 43.84 179 SER A O 1
ATOM 1386 N N . THR A 1 180 ? 43.475 -9.175 -79.360 1.00 49.09 180 THR A N 1
ATOM 1387 C CA . THR A 1 180 ? 43.984 -8.541 -80.585 1.00 49.09 180 THR A CA 1
ATOM 1388 C C . THR A 1 180 ? 43.889 -9.366 -81.874 1.00 49.09 180 THR A C 1
ATOM 1390 O O . THR A 1 180 ? 44.436 -10.470 -81.942 1.00 49.09 180 THR A O 1
ATOM 1393 N N . ASN A 1 181 ? 43.395 -8.729 -82.936 1.00 39.59 181 ASN A N 1
ATOM 1394 C CA . ASN A 1 181 ? 44.233 -8.418 -84.098 1.00 39.59 181 ASN A CA 1
ATOM 1395 C C . ASN A 1 181 ? 43.747 -7.117 -84.752 1.00 39.59 181 ASN A C 1
ATOM 1397 O O . ASN A 1 181 ? 42.522 -6.877 -84.675 1.00 39.59 181 ASN A O 1
#

Secondary structure (DSSP, 8-state):
----------------EEPPPTTSSSB-TT--EEEE--TTS-HHHHTTEEEEETTEE-GGGEEEETTEEEE--SS---SEEEEEEEEEE-TTS-EEEEEEEEEEE-S-TT---B---EEEEEEEEEPPPPS-TTPPP--EEEEEEEEE---B-TT-----EEEEEEE-------PPP----

Foldseek 3Di:
DDDPPPPPDPDPLFAKDWDAEPVNPAHAQQGKTKIQGDPPQDPVQVVQKWKDKQNHTPRVQWDDDPRITIHTDPDGDDAAKIKIWIWGQDPVRDIHTRDIDIGGYDPDPPWDKDAWDKDKDKDWDWDDDDDDDPDDDTWIWMKMKMWFDDMDGPHDHTHTDIDIDGDPTDDDDDDDDDDDD